Protein AF-A0A2D2AYD6-F1 (afdb_monomer_lite)

pLDDT: mean 89.66, std 9.61, range [45.56, 97.81]

Radius of gyration: 21.36 Å; chains: 1; bounding box: 47×28×62 Å

Sequence (83 aa):
MADGSLTIPLDELTAEQLKAAAEAAGETPEAYVRRAVARSLEEDWAEDLRRAAEYERTGESLSVDEAFDLLRTRIAERRAQRG

Organism: NCBI:txid69666

Secondary structure (DSSP, 8-state):
-----------HHHHHHHHHHHHHTTS-HHHHHHHHHHHHHH--THHHHHHHHHHHHH-----HHHHHHHHHHHHHHHHHTT-

Structure (mmCIF, N/CA/C/O backbone):
data_AF-A0A2D2AYD6-F1
#
_entry.id   AF-A0A2D2AYD6-F1
#
loop_
_atom_site.group_PDB
_atom_site.id
_atom_site.type_symbol
_atom_site.label_atom_id
_atom_site.label_alt_id
_atom_site.label_comp_id
_atom_site.label_asym_id
_atom_site.label_entity_id
_atom_site.label_seq_id
_atom_site.pdbx_PDB_ins_code
_atom_site.Cartn_x
_atom_site.Cartn_y
_atom_site.Cartn_z
_atom_site.occupancy
_atom_site.B_iso_or_equiv
_atom_site.auth_seq_id
_atom_site.auth_comp_id
_atom_site.auth_asym_id
_atom_site.auth_atom_id
_atom_site.pdbx_PDB_model_num
ATOM 1 N N . MET A 1 1 ? -29.269 -14.284 8.485 1.00 45.56 1 MET A N 1
ATOM 2 C CA . MET A 1 1 ? -28.520 -13.496 7.487 1.00 45.56 1 MET A CA 1
ATOM 3 C C . MET A 1 1 ? -27.500 -12.715 8.291 1.00 45.56 1 MET A C 1
ATOM 5 O O . MET A 1 1 ? -27.937 -11.947 9.136 1.00 45.56 1 MET A O 1
ATOM 9 N N . ALA A 1 2 ? -26.205 -13.020 8.182 1.00 52.28 2 ALA A N 1
ATOM 10 C CA . ALA A 1 2 ? -25.196 -12.247 8.904 1.00 52.28 2 ALA A CA 1
ATOM 11 C C . ALA A 1 2 ? -25.211 -10.815 8.354 1.00 52.28 2 ALA A C 1
ATOM 13 O O . ALA A 1 2 ? -25.278 -10.627 7.142 1.00 52.28 2 ALA A O 1
ATOM 14 N N . ASP A 1 3 ? -25.188 -9.830 9.236 1.00 66.81 3 ASP A N 1
ATOM 15 C CA . ASP A 1 3 ? -25.225 -8.392 8.939 1.00 66.81 3 ASP A CA 1
ATOM 16 C C . ASP A 1 3 ? -23.937 -7.860 8.279 1.00 66.81 3 ASP A C 1
ATOM 18 O O . ASP A 1 3 ? -23.779 -6.656 8.102 1.00 66.81 3 ASP A O 1
ATOM 22 N N . GLY A 1 4 ? -23.025 -8.753 7.876 1.00 73.38 4 GLY A N 1
ATOM 23 C CA . GLY A 1 4 ? -21.794 -8.413 7.165 1.00 73.38 4 GLY A CA 1
ATOM 24 C C . GLY A 1 4 ? -20.763 -7.681 8.024 1.00 73.38 4 GLY A C 1
ATOM 25 O O . GLY A 1 4 ? -19.801 -7.145 7.478 1.00 73.38 4 GLY A O 1
ATOM 26 N N . SER A 1 5 ? -20.946 -7.638 9.346 1.00 80.38 5 SER A N 1
ATOM 27 C CA . SER A 1 5 ? -20.002 -6.990 10.250 1.00 80.38 5 SER A CA 1
ATOM 28 C C . SER A 1 5 ? -18.757 -7.859 10.480 1.00 80.38 5 SER A C 1
ATOM 30 O O . SER A 1 5 ? -18.845 -9.064 10.718 1.00 80.38 5 SER A O 1
ATOM 32 N N . LEU A 1 6 ? -17.576 -7.241 10.389 1.00 83.38 6 LEU A N 1
ATOM 33 C CA . LEU A 1 6 ? -16.288 -7.859 10.704 1.00 83.38 6 LEU A CA 1
ATOM 34 C C . LEU A 1 6 ? -15.585 -7.005 11.757 1.00 83.38 6 LEU A C 1
ATOM 36 O O . LEU A 1 6 ? -15.356 -5.815 11.549 1.00 83.38 6 LEU A O 1
ATOM 40 N N . THR A 1 7 ? -15.226 -7.614 12.883 1.00 89.88 7 THR A N 1
ATOM 41 C CA . THR A 1 7 ? -14.415 -6.970 13.921 1.00 89.88 7 THR A CA 1
ATOM 42 C C . THR A 1 7 ? -13.000 -7.517 13.854 1.00 89.88 7 THR A C 1
ATOM 44 O O . THR A 1 7 ? -12.798 -8.724 13.974 1.00 89.88 7 THR A O 1
ATOM 47 N N . ILE A 1 8 ? -12.023 -6.628 13.678 1.00 86.44 8 ILE A N 1
ATOM 48 C CA . ILE A 1 8 ? -10.605 -6.982 13.639 1.00 86.44 8 ILE A CA 1
ATOM 49 C C . ILE A 1 8 ? -9.925 -6.321 14.841 1.00 86.44 8 ILE A C 1
ATOM 51 O O . ILE A 1 8 ? -9.919 -5.090 14.919 1.00 86.44 8 ILE A O 1
ATOM 55 N N . PRO A 1 9 ? -9.378 -7.096 15.792 1.00 92.44 9 PRO A N 1
ATOM 56 C CA . PRO A 1 9 ? -8.554 -6.528 16.844 1.00 92.44 9 PRO A CA 1
ATOM 57 C C . PRO A 1 9 ? -7.231 -6.049 16.240 1.00 92.44 9 PRO A C 1
ATOM 59 O O . PRO A 1 9 ? -6.561 -6.794 15.527 1.00 92.44 9 PRO A O 1
ATOM 62 N N . LEU A 1 10 ? -6.863 -4.807 16.539 1.00 93.44 10 LEU A N 1
ATOM 63 C CA . LEU A 1 10 ? -5.574 -4.223 16.183 1.00 93.44 10 LEU A CA 1
ATOM 64 C C . LEU A 1 10 ? -4.774 -4.002 17.462 1.00 93.44 10 LEU A C 1
ATOM 66 O O . LEU A 1 10 ? -5.348 -3.689 18.508 1.00 93.44 10 LEU A O 1
ATOM 70 N N . ASP A 1 11 ? -3.456 -4.152 17.381 1.00 97.06 11 ASP A N 1
ATOM 71 C CA . ASP A 1 11 ? -2.583 -3.635 18.426 1.00 97.06 11 ASP A CA 1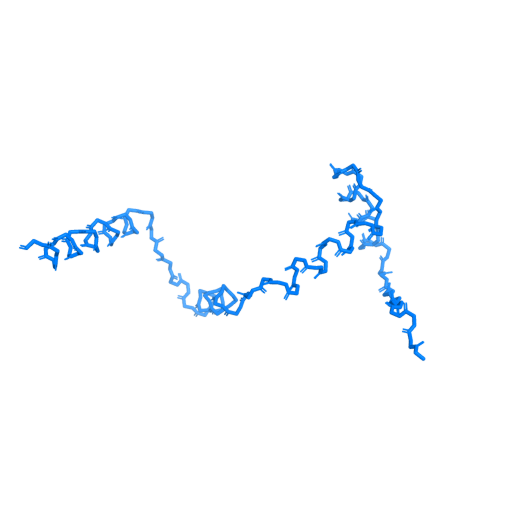
ATOM 72 C C . ASP A 1 11 ? -2.610 -2.097 18.436 1.00 97.06 11 ASP A C 1
ATOM 74 O O . ASP A 1 11 ? -3.046 -1.445 17.482 1.00 97.06 11 ASP A O 1
ATOM 78 N N . GLU A 1 12 ? -2.155 -1.517 19.544 1.00 96.31 12 GLU A N 1
ATOM 79 C CA . GLU A 1 12 ? -2.224 -0.075 19.781 1.00 96.31 12 GLU A CA 1
ATOM 80 C C . GLU A 1 12 ? -1.471 0.730 18.715 1.00 96.31 12 GLU A C 1
ATOM 82 O O . GLU A 1 12 ? -1.992 1.728 18.217 1.00 96.31 12 GLU A O 1
ATOM 87 N N . LEU A 1 13 ? -0.288 0.266 18.299 1.00 96.75 13 LEU A N 1
ATOM 88 C CA . LEU A 1 13 ? 0.515 0.961 17.297 1.00 96.75 13 LEU A CA 1
ATOM 89 C C . LEU A 1 13 ? -0.194 0.970 15.940 1.00 96.75 13 LEU A C 1
ATOM 91 O O . LEU A 1 13 ? -0.317 2.025 15.315 1.00 96.75 13 LEU A O 1
ATOM 95 N N . THR A 1 14 ? -0.694 -0.185 15.502 1.00 94.94 14 THR A N 1
ATOM 96 C CA . THR A 1 14 ? -1.431 -0.307 14.238 1.00 94.94 14 THR A CA 1
ATOM 97 C C . THR A 1 14 ? -2.716 0.525 14.253 1.00 94.94 14 THR A C 1
ATOM 99 O O . THR A 1 14 ? -3.051 1.167 13.255 1.00 94.94 14 THR A O 1
ATOM 102 N N . ALA A 1 15 ? -3.426 0.574 15.384 1.00 95.81 15 ALA A N 1
ATOM 103 C CA . ALA A 1 15 ? -4.629 1.392 15.526 1.00 95.81 15 ALA A CA 1
ATOM 104 C C . ALA A 1 15 ? -4.331 2.897 15.403 1.00 95.81 15 ALA A C 1
ATOM 106 O O . ALA A 1 15 ? -5.079 3.615 14.737 1.00 95.81 15 ALA A O 1
ATOM 107 N N . GLU A 1 16 ? -3.239 3.379 15.999 1.00 97.12 16 GLU A N 1
ATOM 108 C CA . GLU A 1 16 ? -2.823 4.782 15.883 1.00 97.12 16 GLU A CA 1
ATOM 109 C C . GLU A 1 16 ? -2.359 5.132 14.465 1.00 97.12 16 GLU A C 1
ATOM 111 O O . GLU A 1 16 ? -2.766 6.157 13.914 1.00 97.12 16 GLU A O 1
ATOM 116 N N . GLN A 1 17 ? -1.589 4.251 13.821 1.00 96.81 17 GLN A N 1
ATOM 117 C CA . GLN A 1 17 ? -1.187 4.431 12.422 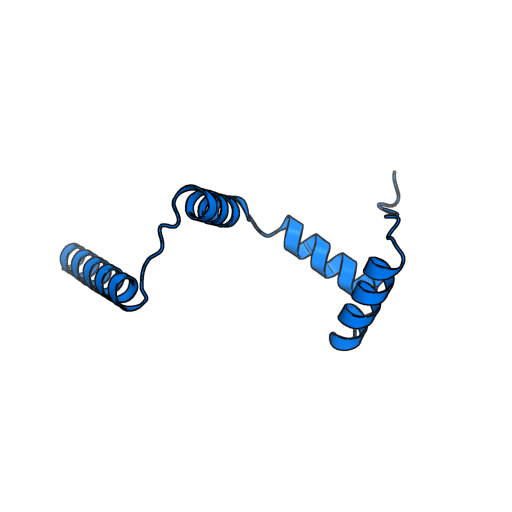1.00 96.81 17 GLN A CA 1
ATOM 118 C C . GLN A 1 17 ? -2.395 4.498 11.483 1.00 96.81 17 GLN A C 1
ATOM 120 O O . GLN A 1 17 ? -2.441 5.351 10.595 1.00 96.81 17 GLN A O 1
ATOM 125 N N . LEU A 1 18 ? -3.399 3.644 11.704 1.00 96.06 18 LEU A N 1
ATOM 126 C CA . LEU A 1 18 ? -4.634 3.657 10.929 1.00 96.06 18 LEU A CA 1
ATOM 127 C C . LEU A 1 18 ? -5.387 4.983 11.083 1.00 96.06 18 LEU A C 1
ATOM 129 O O . LEU A 1 18 ? -5.833 5.554 10.087 1.00 96.06 18 LEU A O 1
ATOM 133 N N . LYS A 1 19 ? -5.529 5.482 12.317 1.00 96.56 19 LYS A N 1
ATOM 134 C CA . LYS A 1 19 ? -6.194 6.768 12.578 1.00 96.56 19 LYS A CA 1
ATOM 135 C C . LYS A 1 19 ? -5.469 7.915 11.884 1.00 96.56 19 LYS A C 1
ATOM 137 O O . LYS A 1 19 ? -6.120 8.699 11.201 1.00 96.56 19 LYS A O 1
ATOM 142 N N . ALA A 1 20 ? -4.143 7.971 12.002 1.00 97.69 20 ALA A N 1
ATOM 143 C CA . ALA A 1 20 ? -3.332 9.000 11.358 1.00 97.69 20 ALA A CA 1
ATOM 144 C C . ALA A 1 20 ? -3.456 8.956 9.825 1.00 97.69 20 ALA A C 1
ATOM 146 O O . ALA A 1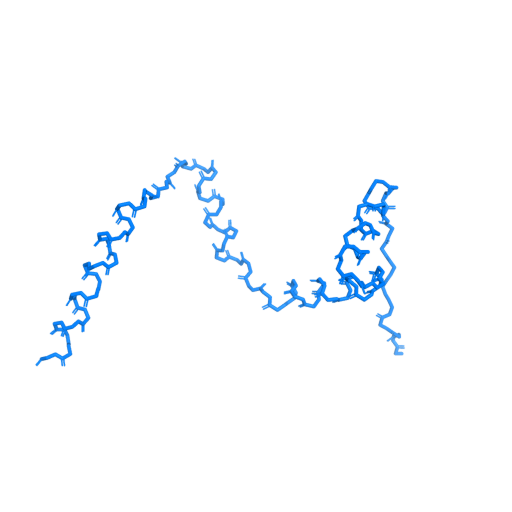 20 ? -3.578 9.995 9.178 1.00 97.69 20 ALA A O 1
ATOM 147 N N . ALA A 1 21 ? -3.474 7.758 9.233 1.00 96.94 21 ALA A N 1
ATOM 148 C CA . ALA A 1 21 ? -3.652 7.590 7.793 1.00 96.94 21 ALA A CA 1
ATOM 149 C C . ALA A 1 21 ? -5.051 8.021 7.318 1.00 96.94 21 ALA A C 1
ATOM 151 O O . ALA A 1 21 ? -5.174 8.657 6.270 1.00 96.94 21 ALA A O 1
ATOM 152 N N . ALA A 1 22 ? -6.093 7.710 8.094 1.00 97.25 22 ALA A N 1
ATOM 153 C CA . ALA A 1 22 ? -7.456 8.148 7.811 1.00 97.25 22 ALA A CA 1
ATOM 154 C C . ALA A 1 22 ? -7.592 9.676 7.914 1.00 97.25 22 ALA A C 1
ATOM 156 O O . ALA A 1 22 ? -8.139 10.304 7.009 1.00 97.25 22 ALA A O 1
ATOM 157 N N . GLU A 1 23 ? -7.017 10.282 8.956 1.00 97.81 23 GLU A N 1
ATOM 158 C CA . GLU A 1 23 ? -6.997 11.737 9.139 1.00 97.81 23 GLU A CA 1
ATOM 159 C C . GLU A 1 23 ? -6.265 12.442 7.991 1.00 97.81 23 GLU A C 1
ATOM 161 O O . GLU A 1 23 ? -6.796 13.391 7.414 1.00 97.81 23 GLU A O 1
ATOM 166 N N . ALA A 1 24 ? -5.095 11.938 7.588 1.00 97.69 24 ALA A N 1
ATOM 167 C CA . ALA A 1 24 ? -4.346 12.468 6.448 1.00 97.69 24 ALA A CA 1
ATOM 168 C C . ALA A 1 24 ? -5.128 12.375 5.124 1.00 97.69 24 ALA A C 1
ATOM 170 O O . ALA A 1 24 ? -4.934 13.199 4.230 1.00 97.69 24 ALA A O 1
ATOM 171 N N . ALA A 1 25 ? -6.023 11.390 5.000 1.00 95.88 25 ALA A N 1
ATOM 172 C CA . ALA A 1 25 ? -6.927 11.238 3.865 1.00 95.88 25 ALA A CA 1
ATOM 173 C C . ALA A 1 25 ? -8.224 12.067 3.990 1.00 95.88 25 ALA A C 1
ATOM 175 O O . ALA A 1 25 ? -9.003 12.109 3.039 1.00 95.88 25 ALA A O 1
ATOM 176 N N . GLY A 1 26 ? -8.470 12.726 5.129 1.00 97.75 26 GLY A N 1
ATOM 177 C CA . GLY A 1 26 ? -9.722 13.437 5.408 1.00 97.75 26 GLY A CA 1
ATOM 178 C C . GLY A 1 26 ? -10.928 12.507 5.595 1.00 97.75 26 GLY A C 1
ATOM 179 O O . GLY A 1 26 ? -12.067 12.917 5.369 1.00 97.75 26 GLY A O 1
ATOM 180 N N . GLU A 1 27 ? -10.691 11.253 5.978 1.00 97.19 27 GLU A N 1
ATOM 181 C CA . GLU A 1 27 ? -11.696 10.197 6.110 1.00 97.19 27 GLU A CA 1
ATOM 182 C C . GLU A 1 27 ? -11.850 9.751 7.573 1.00 97.19 27 GLU A C 1
ATOM 184 O O . GLU A 1 27 ? -10.966 9.934 8.410 1.00 97.19 27 GLU A O 1
ATOM 189 N N . THR A 1 28 ? -12.976 9.108 7.900 1.00 96.94 28 THR A N 1
ATOM 190 C CA . THR A 1 28 ? -13.079 8.367 9.165 1.00 96.94 28 THR A CA 1
ATOM 191 C C . THR A 1 28 ? -12.278 7.062 9.072 1.00 96.94 28 THR A C 1
ATOM 193 O O . THR A 1 28 ? -12.175 6.493 7.980 1.00 96.94 28 THR A O 1
ATOM 196 N N . PRO A 1 29 ? -11.767 6.515 10.193 1.00 95.19 29 PRO A N 1
ATOM 197 C CA . PRO A 1 29 ? -11.051 5.237 10.178 1.00 95.19 29 PRO A CA 1
ATOM 198 C C . PRO A 1 29 ? -11.848 4.101 9.525 1.00 95.19 29 PRO A C 1
ATOM 200 O O . PRO A 1 29 ? -11.297 3.315 8.763 1.00 95.19 29 PRO A O 1
ATOM 203 N N . GLU A 1 30 ? -13.162 4.041 9.757 1.00 93.25 30 GLU A N 1
ATOM 204 C CA . GLU A 1 30 ? -14.022 3.022 9.150 1.00 93.25 30 GLU A CA 1
ATOM 205 C C . GLU A 1 30 ? -14.107 3.159 7.621 1.00 93.25 30 GLU A C 1
ATOM 207 O O . GLU A 1 30 ? -13.988 2.165 6.903 1.00 93.25 30 GLU A O 1
ATOM 212 N N . ALA A 1 31 ? -14.290 4.382 7.111 1.00 95.44 31 ALA A N 1
ATOM 213 C CA . ALA A 1 31 ? -14.356 4.633 5.673 1.00 95.44 31 ALA A CA 1
ATOM 214 C C . ALA A 1 31 ? -13.023 4.302 4.989 1.00 95.44 31 ALA A C 1
ATOM 216 O O . ALA A 1 31 ? -13.013 3.645 3.944 1.00 95.44 31 ALA A O 1
ATOM 217 N N . TYR A 1 32 ? -11.914 4.676 5.631 1.00 95.50 32 TYR A N 1
ATOM 218 C CA . TYR A 1 32 ? -10.568 4.374 5.163 1.00 95.50 32 TYR A CA 1
ATOM 219 C C . TYR A 1 32 ? -10.326 2.863 5.067 1.00 95.50 32 TYR A C 1
ATOM 221 O O . TYR A 1 32 ? -9.922 2.367 4.013 1.00 95.50 32 TYR A O 1
ATOM 229 N N . VAL A 1 33 ? -10.641 2.105 6.128 1.00 94.50 33 VAL A N 1
ATOM 230 C CA . VAL A 1 33 ? -10.506 0.636 6.132 1.00 94.50 33 VAL A CA 1
ATOM 231 C C . VAL A 1 33 ? -11.387 0.007 5.064 1.00 94.50 33 VAL A C 1
ATOM 233 O O . VAL A 1 33 ? -10.920 -0.850 4.319 1.00 94.50 33 VAL A O 1
ATOM 236 N N . ARG A 1 34 ? -12.647 0.434 4.941 1.00 92.75 34 ARG A N 1
ATOM 237 C CA . ARG A 1 34 ? -13.566 -0.128 3.943 1.00 92.75 34 ARG A CA 1
ATOM 238 C C . ARG A 1 34 ? -13.041 0.073 2.523 1.00 92.75 34 ARG A C 1
ATOM 240 O O . ARG A 1 34 ? -13.079 -0.861 1.726 1.00 92.75 34 ARG A O 1
ATOM 247 N N . ARG A 1 35 ? -12.522 1.266 2.219 1.00 93.50 35 ARG A N 1
ATOM 248 C CA . ARG A 1 35 ? -11.908 1.577 0.922 1.00 93.50 35 ARG A CA 1
ATOM 249 C C . ARG A 1 35 ? -10.645 0.750 0.682 1.00 93.50 35 ARG A C 1
ATOM 251 O O . ARG A 1 35 ? -10.472 0.232 -0.416 1.00 93.50 35 ARG A O 1
ATOM 258 N N . ALA A 1 36 ? -9.791 0.604 1.694 1.00 90.94 36 ALA A N 1
ATOM 259 C CA . ALA A 1 36 ? -8.582 -0.209 1.602 1.00 90.94 36 ALA A CA 1
ATOM 260 C C . ALA A 1 36 ? -8.909 -1.688 1.341 1.00 90.94 36 ALA A C 1
ATOM 262 O O . ALA A 1 36 ? -8.360 -2.277 0.417 1.00 90.94 36 ALA A O 1
ATOM 263 N N . VAL A 1 37 ? -9.860 -2.262 2.085 1.00 90.62 37 VAL A N 1
ATOM 264 C CA . VAL A 1 37 ? -10.305 -3.652 1.901 1.00 90.62 37 VAL A CA 1
ATOM 265 C C . VAL A 1 37 ? -10.926 -3.853 0.521 1.00 90.62 37 VAL A C 1
ATOM 267 O O . VAL A 1 37 ? -10.576 -4.814 -0.154 1.00 90.62 37 VAL A O 1
ATOM 270 N N . ALA A 1 38 ? -11.805 -2.950 0.071 1.00 89.38 38 ALA A N 1
ATOM 271 C CA . AL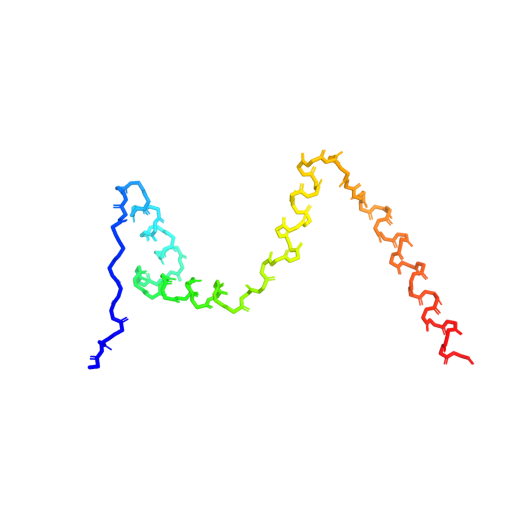A A 1 38 ? -12.400 -3.036 -1.264 1.00 89.38 38 ALA A CA 1
ATOM 272 C C . ALA A 1 38 ? -11.323 -3.048 -2.359 1.00 89.38 38 ALA A C 1
ATOM 274 O O . ALA A 1 38 ? -11.324 -3.924 -3.218 1.00 89.38 38 ALA A O 1
ATOM 275 N N . ARG A 1 39 ? -10.343 -2.145 -2.258 1.00 86.69 39 ARG A N 1
ATOM 276 C CA . ARG A 1 39 ? -9.204 -2.089 -3.175 1.00 86.69 39 ARG A CA 1
ATOM 277 C C . ARG A 1 39 ? -8.388 -3.386 -3.160 1.00 86.69 39 ARG A C 1
ATOM 279 O O . ARG A 1 39 ? -8.098 -3.925 -4.220 1.00 86.69 39 ARG A O 1
ATOM 286 N N . SER A 1 40 ? -8.069 -3.919 -1.982 1.00 84.38 40 SER A N 1
ATOM 287 C CA . SER A 1 40 ? -7.326 -5.181 -1.866 1.00 84.38 40 SER A CA 1
ATOM 288 C C . SER A 1 40 ? -8.083 -6.394 -2.410 1.00 84.38 40 SER A C 1
ATOM 290 O O . SER A 1 40 ? -7.447 -7.366 -2.798 1.00 84.38 40 SER A O 1
ATOM 292 N N . LEU A 1 41 ? -9.419 -6.363 -2.428 1.00 85.06 41 LEU A N 1
ATOM 293 C CA . LEU A 1 41 ? -10.236 -7.422 -3.028 1.00 85.06 41 LEU A CA 1
ATOM 294 C C . LEU A 1 41 ? -10.320 -7.312 -4.558 1.00 85.06 41 LEU A C 1
ATOM 296 O O . LEU A 1 41 ? -10.534 -8.323 -5.222 1.00 85.06 41 LEU A O 1
ATOM 300 N N . GLU A 1 42 ? -10.185 -6.104 -5.107 1.00 82.94 42 GLU A N 1
ATOM 301 C CA . GLU A 1 42 ? -10.228 -5.842 -6.551 1.00 82.94 42 GLU A CA 1
ATOM 302 C C . GLU A 1 42 ? -8.863 -6.013 -7.234 1.00 82.94 42 GLU A C 1
ATOM 304 O O . GLU A 1 42 ? -8.800 -6.366 -8.412 1.00 82.94 42 GLU A O 1
ATOM 309 N N . GLU A 1 43 ? -7.767 -5.760 -6.519 1.00 78.62 43 GLU A N 1
ATOM 310 C CA . GLU A 1 43 ? -6.413 -5.843 -7.064 1.00 78.62 43 GLU A CA 1
ATOM 311 C C . GLU A 1 43 ? -5.884 -7.289 -7.094 1.00 78.62 43 GLU A C 1
ATOM 313 O O . GLU A 1 43 ? -5.710 -7.934 -6.059 1.00 78.62 43 GLU A O 1
ATOM 318 N N . ASP A 1 44 ? -5.554 -7.785 -8.293 1.00 79.12 44 ASP A N 1
ATOM 319 C CA . ASP A 1 44 ? -4.817 -9.042 -8.468 1.00 79.12 44 ASP A CA 1
ATOM 320 C C . ASP A 1 44 ? -3.313 -8.812 -8.266 1.00 79.12 44 ASP A C 1
ATOM 322 O O . ASP A 1 44 ? -2.549 -8.573 -9.202 1.00 79.12 44 ASP A O 1
ATOM 326 N N . TRP A 1 45 ? -2.884 -8.902 -7.010 1.00 81.56 45 TRP A N 1
ATOM 327 C CA . TRP A 1 45 ? -1.482 -8.771 -6.617 1.00 81.56 45 TRP A CA 1
ATOM 328 C C . TRP A 1 45 ? -0.619 -9.996 -6.972 1.00 81.56 45 TRP A C 1
ATOM 330 O O . TRP A 1 45 ? 0.573 -10.014 -6.659 1.00 81.56 45 TRP A O 1
ATOM 340 N N . ALA A 1 46 ? -1.162 -11.046 -7.599 1.00 84.31 46 ALA A N 1
ATOM 341 C CA . ALA A 1 46 ? -0.427 -12.297 -7.784 1.00 84.31 46 ALA A CA 1
ATOM 342 C C . ALA A 1 46 ? 0.796 -12.157 -8.706 1.00 84.31 46 ALA A C 1
ATOM 344 O O . ALA A 1 46 ? 1.811 -12.823 -8.482 1.00 84.31 46 ALA A O 1
ATOM 345 N N . GLU A 1 47 ? 0.727 -11.320 -9.746 1.00 80.94 47 GLU A N 1
ATOM 346 C CA . GLU A 1 47 ? 1.878 -11.067 -10.626 1.00 80.94 47 GLU A CA 1
ATOM 347 C C . GLU A 1 47 ? 2.953 -10.232 -9.921 1.00 80.94 47 GLU A C 1
ATOM 349 O O . GLU A 1 47 ? 4.136 -10.577 -9.987 1.00 80.94 47 GLU A O 1
ATOM 354 N N . ASP A 1 48 ? 2.549 -9.185 -9.205 1.00 85.19 48 ASP A N 1
ATOM 355 C CA . ASP A 1 48 ? 3.468 -8.287 -8.505 1.00 85.19 48 ASP A CA 1
ATOM 356 C C . ASP A 1 48 ? 4.180 -8.995 -7.349 1.00 85.19 48 ASP A C 1
ATOM 358 O O . ASP A 1 48 ? 5.402 -8.900 -7.221 1.00 85.19 48 ASP A O 1
ATOM 362 N N . LEU A 1 49 ? 3.451 -9.798 -6.567 1.00 87.25 49 LEU A N 1
ATOM 363 C CA . LEU A 1 49 ? 4.033 -10.628 -5.510 1.00 87.25 49 LEU A CA 1
ATOM 364 C C . LEU A 1 49 ? 4.987 -11.684 -6.077 1.00 87.25 49 LEU A C 1
ATOM 366 O O . LEU A 1 49 ? 6.036 -11.942 -5.489 1.00 87.25 49 LEU A O 1
ATOM 370 N N . ARG A 1 50 ? 4.668 -12.272 -7.239 1.00 86.62 50 ARG A N 1
ATOM 371 C CA . ARG A 1 50 ? 5.573 -13.214 -7.915 1.00 86.62 50 ARG A CA 1
ATOM 372 C C . ARG A 1 50 ? 6.869 -12.528 -8.339 1.00 86.62 50 ARG A C 1
ATOM 374 O O . ARG A 1 50 ? 7.936 -13.091 -8.112 1.00 86.62 50 ARG A O 1
ATOM 381 N N . ARG A 1 51 ? 6.785 -11.327 -8.923 1.00 85.50 51 ARG A N 1
ATOM 382 C CA . ARG A 1 51 ? 7.964 -10.533 -9.304 1.00 85.50 51 ARG A CA 1
ATOM 383 C C . ARG A 1 51 ? 8.809 -10.146 -8.094 1.00 85.50 51 ARG A C 1
ATOM 385 O O . ARG A 1 51 ? 10.028 -10.271 -8.155 1.00 85.50 51 ARG A O 1
ATOM 392 N N . ALA A 1 52 ? 8.178 -9.717 -7.002 1.00 88.94 52 ALA A N 1
ATOM 393 C CA . ALA A 1 52 ? 8.881 -9.384 -5.767 1.00 88.94 52 ALA A CA 1
ATOM 394 C C . ALA A 1 52 ? 9.631 -10.601 -5.202 1.00 88.94 52 ALA A C 1
ATOM 396 O O . ALA A 1 52 ? 10.824 -10.509 -4.929 1.00 88.94 52 ALA A O 1
ATOM 397 N N . ALA A 1 53 ? 8.972 -11.762 -5.125 1.00 89.38 53 ALA A N 1
ATOM 398 C CA . ALA A 1 53 ? 9.596 -13.001 -4.661 1.00 89.38 53 ALA A CA 1
ATOM 399 C C . ALA A 1 53 ? 10.730 -13.486 -5.585 1.00 89.38 53 ALA A C 1
ATOM 401 O O . ALA A 1 53 ? 11.727 -14.043 -5.124 1.00 89.38 53 ALA A O 1
ATOM 402 N N . GLU A 1 54 ? 10.598 -13.289 -6.900 1.00 88.81 54 GLU A N 1
ATOM 403 C CA . GLU A 1 54 ? 11.669 -13.581 -7.852 1.00 88.81 54 GLU A CA 1
ATOM 404 C C . GLU A 1 54 ? 12.887 -12.688 -7.605 1.00 88.81 54 GLU A C 1
ATOM 406 O O . GLU A 1 54 ? 13.987 -13.218 -7.461 1.00 88.81 54 GLU A O 1
ATOM 411 N N . TYR A 1 55 ? 12.680 -11.379 -7.448 1.00 89.88 55 TYR A N 1
ATOM 412 C CA . TYR A 1 55 ? 13.741 -10.433 -7.106 1.00 89.88 55 TYR A CA 1
ATOM 413 C C . TYR A 1 55 ? 14.392 -10.743 -5.753 1.00 89.88 55 TYR A C 1
ATOM 415 O O . TYR A 1 55 ? 15.613 -10.739 -5.653 1.00 89.88 55 TYR A O 1
ATOM 423 N N . GLU A 1 56 ? 13.621 -11.069 -4.715 1.00 92.75 56 GLU A N 1
ATOM 424 C CA . GLU A 1 56 ? 14.17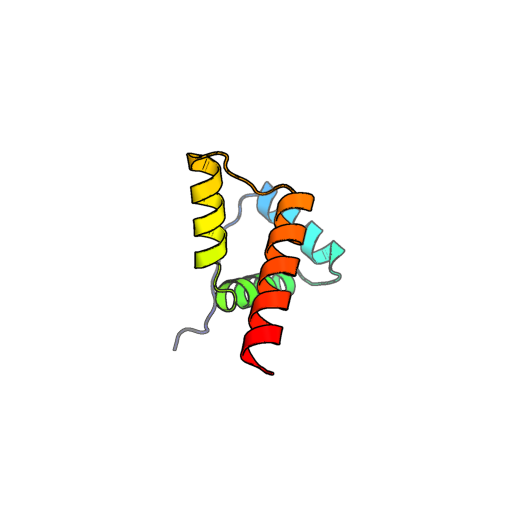9 -11.471 -3.414 1.00 92.75 56 GLU A CA 1
ATOM 425 C C . GLU A 1 56 ? 15.085 -12.705 -3.530 1.00 92.75 56 GLU A C 1
ATOM 427 O O . GLU A 1 56 ? 16.086 -12.818 -2.822 1.00 92.75 56 GLU A O 1
ATOM 432 N N . ARG A 1 57 ? 14.757 -13.625 -4.445 1.00 92.62 57 ARG A N 1
ATOM 433 C CA . ARG A 1 57 ? 15.524 -14.852 -4.677 1.00 92.62 57 ARG A CA 1
ATOM 434 C C . ARG A 1 57 ? 16.762 -14.635 -5.547 1.00 92.62 57 ARG A C 1
ATOM 436 O O . ARG A 1 57 ? 17.774 -15.290 -5.305 1.00 92.62 57 ARG A O 1
ATOM 443 N N . THR A 1 58 ? 16.677 -13.810 -6.589 1.00 94.50 58 THR A N 1
ATOM 444 C CA . THR A 1 58 ? 17.729 -13.700 -7.619 1.00 94.50 58 THR A CA 1
ATOM 445 C C . THR A 1 58 ? 18.504 -12.386 -7.564 1.00 94.50 58 THR A C 1
ATOM 447 O O . THR A 1 58 ? 19.630 -12.324 -8.049 1.00 94.50 58 THR A O 1
ATOM 450 N N . GLY A 1 59 ? 17.924 -11.336 -6.982 1.00 91.88 59 GLY A N 1
ATOM 451 C CA . GLY A 1 59 ? 18.418 -9.959 -7.048 1.00 91.88 59 GLY A CA 1
ATOM 452 C C . GLY A 1 59 ? 18.349 -9.351 -8.453 1.00 91.88 59 GLY A C 1
ATOM 453 O O . GLY A 1 59 ? 18.846 -8.245 -8.669 1.00 91.88 59 GLY A O 1
ATOM 454 N N . GLU A 1 60 ? 17.766 -10.060 -9.421 1.00 90.38 60 GLU A N 1
ATOM 455 C CA . GLU A 1 60 ? 17.734 -9.630 -10.814 1.00 90.38 60 GLU A CA 1
ATOM 456 C C . GLU A 1 60 ? 16.713 -8.513 -10.999 1.00 90.38 60 GLU A C 1
ATOM 458 O O . GLU A 1 60 ? 15.514 -8.677 -10.778 1.00 90.38 60 GLU A O 1
ATOM 463 N N . SER A 1 61 ? 17.199 -7.363 -11.445 1.00 87.31 61 SER A N 1
ATOM 464 C CA . SER A 1 61 ? 16.377 -6.225 -11.833 1.00 87.31 61 SER A CA 1
ATOM 465 C C . SER A 1 61 ? 16.833 -5.710 -13.189 1.00 87.31 61 SER A C 1
ATOM 467 O O . SER A 1 61 ? 17.939 -6.004 -13.641 1.00 87.31 61 SER A O 1
ATOM 469 N N . LEU A 1 62 ? 15.964 -4.947 -13.842 1.00 89.06 62 LEU A N 1
ATOM 470 C CA . LEU A 1 62 ? 16.323 -4.210 -15.041 1.00 89.06 62 LEU A CA 1
ATOM 471 C C . LEU A 1 62 ? 16.708 -2.785 -14.668 1.00 89.06 62 LEU A C 1
ATOM 473 O O . LEU A 1 62 ? 15.972 -2.110 -13.941 1.00 89.06 62 LEU A O 1
ATOM 477 N N . SER A 1 63 ? 17.812 -2.300 -15.229 1.00 93.44 63 SER A N 1
ATOM 478 C CA . SER A 1 63 ? 18.073 -0.868 -15.224 1.00 93.44 63 SER A CA 1
ATOM 479 C C . SER A 1 63 ? 17.042 -0.131 -16.085 1.00 93.44 63 SER A C 1
ATOM 481 O O . SER A 1 63 ? 16.380 -0.695 -16.963 1.00 93.44 63 SER A O 1
ATOM 483 N N . VAL A 1 64 ? 16.913 1.171 -15.836 1.00 91.88 64 VAL A N 1
ATOM 484 C CA . VAL A 1 64 ? 15.999 2.033 -16.592 1.00 91.88 64 VAL A CA 1
ATOM 485 C C . VAL A 1 64 ? 16.355 2.033 -18.082 1.00 91.88 64 VAL A C 1
ATOM 487 O O . VAL A 1 64 ? 15.461 1.915 -18.920 1.00 91.88 64 VAL A O 1
ATOM 490 N N . ASP A 1 65 ? 17.643 2.110 -18.418 1.00 96.12 65 ASP A N 1
ATOM 491 C CA . ASP A 1 65 ? 18.103 2.144 -19.808 1.00 96.12 65 ASP A CA 1
ATOM 492 C C . ASP A 1 65 ? 17.780 0.839 -20.548 1.00 96.12 65 ASP A C 1
ATOM 494 O O . ASP A 1 65 ? 17.188 0.873 -21.630 1.00 96.12 65 ASP A O 1
ATOM 498 N N . GLU A 1 66 ? 18.042 -0.313 -19.921 1.00 94.81 66 GLU A N 1
ATOM 499 C CA . GLU A 1 66 ? 17.681 -1.626 -20.473 1.00 94.81 66 GLU A CA 1
ATOM 500 C C . GLU A 1 66 ? 16.164 -1.752 -20.689 1.00 94.81 66 GLU A C 1
ATOM 502 O O . GLU A 1 66 ? 15.711 -2.295 -21.701 1.00 94.81 66 GLU A O 1
ATOM 507 N N . ALA A 1 67 ? 15.353 -1.207 -19.775 1.00 93.25 67 ALA A N 1
ATOM 508 C CA . ALA A 1 67 ? 13.900 -1.241 -19.902 1.00 93.25 67 ALA A CA 1
ATOM 509 C C . ALA A 1 67 ? 13.418 -0.410 -21.102 1.00 93.25 67 ALA A C 1
ATOM 511 O O . ALA A 1 67 ? 12.530 -0.843 -21.849 1.00 93.25 67 ALA A O 1
ATOM 512 N N . PHE A 1 68 ? 14.019 0.762 -21.328 1.00 96.44 68 PHE A N 1
ATOM 513 C CA . PHE A 1 68 ? 13.705 1.596 -22.487 1.00 96.44 68 PHE A CA 1
ATOM 514 C C . PHE A 1 68 ? 14.143 0.954 -23.804 1.00 96.44 68 PHE A C 1
ATOM 516 O O . PHE A 1 68 ? 13.404 1.039 -24.789 1.00 96.44 68 PHE A O 1
ATOM 523 N N . ASP A 1 69 ? 15.286 0.277 -23.834 1.00 96.69 69 ASP A N 1
ATOM 524 C CA . ASP A 1 69 ? 15.757 -0.416 -25.034 1.00 96.69 69 ASP A CA 1
ATOM 525 C C . ASP A 1 69 ? 14.870 -1.612 -25.398 1.00 96.69 69 ASP A C 1
ATOM 527 O O . ASP A 1 69 ? 14.481 -1.772 -26.565 1.00 96.69 69 ASP A O 1
ATOM 531 N N . LEU A 1 70 ? 14.426 -2.389 -24.4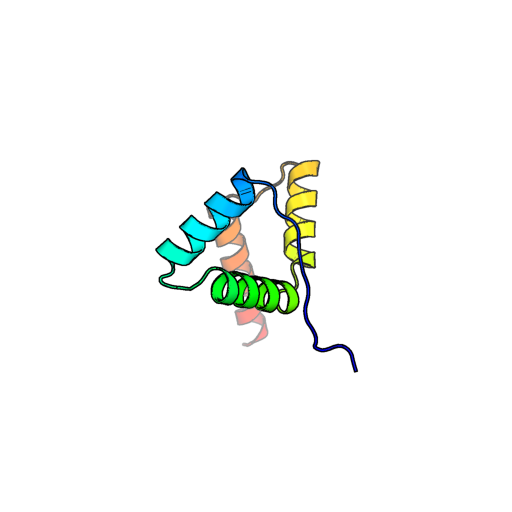04 1.00 93.19 70 LEU A N 1
ATOM 532 C CA . LEU A 1 70 ? 13.432 -3.447 -24.609 1.00 93.19 70 LEU A CA 1
ATOM 533 C C . LEU A 1 70 ? 12.102 -2.893 -25.131 1.00 93.19 70 LEU A C 1
ATOM 535 O O . LEU A 1 70 ? 11.501 -3.460 -26.049 1.00 93.19 70 LEU A O 1
ATOM 539 N N . LEU A 1 71 ? 11.632 -1.775 -24.573 1.00 95.44 71 LEU A N 1
ATOM 540 C CA . LEU A 1 71 ? 10.391 -1.144 -25.012 1.00 95.44 71 LEU A CA 1
ATOM 541 C C . LEU A 1 71 ? 10.488 -0.663 -26.465 1.00 95.44 71 LEU A C 1
ATOM 543 O O . LEU A 1 71 ? 9.585 -0.936 -27.262 1.00 95.44 71 LEU A O 1
ATOM 547 N N . ARG A 1 72 ? 11.582 0.020 -26.826 1.00 96.25 72 ARG A N 1
ATOM 548 C CA . ARG A 1 72 ? 11.838 0.482 -28.201 1.00 96.25 72 ARG A CA 1
ATOM 549 C C . ARG A 1 72 ? 11.832 -0.685 -29.185 1.00 96.25 72 ARG A C 1
ATOM 551 O O . ARG A 1 72 ? 11.164 -0.593 -30.216 1.00 96.25 72 ARG A O 1
ATOM 558 N N . THR A 1 73 ? 12.497 -1.784 -28.833 1.00 96.38 73 THR A N 1
ATOM 559 C CA . THR A 1 73 ? 12.550 -3.010 -29.646 1.00 96.38 73 THR A CA 1
ATOM 560 C C . THR A 1 73 ? 11.148 -3.566 -29.899 1.00 96.38 73 THR A C 1
ATOM 562 O O . THR A 1 73 ? 10.735 -3.709 -31.050 1.00 96.38 73 THR A O 1
ATOM 565 N N . ARG A 1 74 ? 10.345 -3.747 -28.842 1.00 94.50 74 ARG A N 1
ATOM 566 C CA . ARG A 1 74 ? 8.962 -4.247 -28.960 1.00 94.50 74 ARG A CA 1
ATOM 567 C C . ARG A 1 74 ? 8.057 -3.335 -29.792 1.00 94.50 74 ARG A C 1
ATOM 569 O O . ARG A 1 74 ? 7.161 -3.810 -30.493 1.00 94.50 74 ARG A O 1
ATOM 576 N N . ILE A 1 75 ? 8.251 -2.016 -29.712 1.00 95.44 75 ILE A N 1
ATOM 577 C CA . ILE A 1 75 ? 7.504 -1.053 -30.536 1.00 95.44 75 ILE A CA 1
ATOM 578 C C . ILE A 1 75 ? 7.875 -1.210 -32.014 1.00 95.44 75 ILE A C 1
ATOM 580 O O . ILE A 1 75 ? 6.978 -1.204 -32.862 1.00 95.44 75 ILE A O 1
ATOM 584 N N . ALA A 1 76 ? 9.164 -1.354 -32.331 1.00 95.31 76 ALA A N 1
ATOM 585 C CA . ALA A 1 76 ? 9.631 -1.549 -33.701 1.00 95.31 76 ALA A CA 1
ATOM 586 C C . ALA A 1 76 ? 9.076 -2.850 -34.308 1.00 95.31 76 ALA A C 1
ATOM 588 O O . ALA A 1 76 ? 8.511 -2.817 -35.401 1.00 95.31 76 ALA A O 1
ATOM 589 N N . GLU A 1 77 ? 9.128 -3.958 -33.564 1.00 94.69 77 GLU A N 1
ATOM 590 C CA . GLU A 1 77 ? 8.569 -5.255 -33.976 1.00 94.69 77 GLU A CA 1
ATOM 591 C C . GLU A 1 77 ? 7.067 -5.168 -34.279 1.00 94.69 77 GLU A C 1
ATOM 593 O O . GLU A 1 77 ? 6.609 -5.610 -35.333 1.00 94.69 77 GLU A O 1
ATOM 598 N N . ARG A 1 78 ? 6.285 -4.533 -33.394 1.00 92.88 78 ARG A N 1
ATOM 599 C CA . ARG A 1 78 ? 4.838 -4.352 -33.606 1.00 92.88 78 ARG A CA 1
ATOM 600 C C . ARG A 1 78 ? 4.508 -3.478 -34.810 1.00 92.88 78 ARG A C 1
ATOM 602 O O . ARG A 1 78 ? 3.465 -3.675 -35.429 1.00 92.88 78 ARG A O 1
ATOM 609 N N . ARG A 1 79 ? 5.349 -2.488 -35.122 1.00 91.94 79 ARG A N 1
ATOM 610 C CA . ARG A 1 79 ? 5.178 -1.652 -36.318 1.00 91.94 79 ARG A CA 1
ATOM 611 C C . ARG A 1 79 ? 5.465 -2.447 -37.587 1.00 91.94 79 ARG A C 1
ATOM 613 O O . ARG A 1 79 ? 4.687 -2.343 -38.526 1.00 91.94 79 ARG A O 1
ATOM 620 N N . ALA A 1 80 ? 6.510 -3.272 -37.584 1.00 90.62 80 ALA A N 1
ATOM 621 C CA . ALA A 1 80 ? 6.853 -4.136 -38.713 1.00 90.62 80 ALA A CA 1
ATOM 622 C C . ALA A 1 80 ? 5.784 -5.208 -38.999 1.00 90.62 80 ALA A C 1
ATOM 624 O O . ALA A 1 80 ? 5.584 -5.567 -40.146 1.00 90.62 80 ALA A O 1
ATOM 625 N N . GLN A 1 81 ? 5.064 -5.688 -37.979 1.00 87.56 81 GLN A N 1
ATOM 626 C CA . GLN A 1 81 ? 3.957 -6.648 -38.144 1.00 87.56 81 GLN A CA 1
ATOM 627 C C . GLN A 1 81 ? 2.647 -6.018 -38.655 1.00 87.56 81 GLN A C 1
ATOM 629 O O . GLN A 1 81 ? 1.696 -6.738 -38.952 1.00 87.56 81 GLN A O 1
ATOM 634 N N . ARG A 1 82 ? 2.556 -4.682 -38.693 1.00 76.50 82 ARG A N 1
ATOM 635 C CA . ARG A 1 82 ? 1.350 -3.928 -39.083 1.00 76.50 82 ARG A CA 1
ATOM 636 C C . ARG A 1 82 ? 1.455 -3.238 -40.448 1.00 76.50 82 ARG A C 1
ATOM 638 O O . ARG A 1 82 ? 0.456 -2.659 -40.872 1.00 76.50 82 ARG A O 1
ATOM 645 N N . GLY A 1 83 ? 2.628 -3.247 -41.078 1.00 57.50 83 GLY A N 1
ATOM 646 C CA . GLY A 1 83 ? 2.864 -2.744 -42.437 1.00 57.50 83 GLY A CA 1
ATOM 647 C C . GLY A 1 83 ? 3.039 -3.894 -43.411 1.00 57.50 83 GLY A C 1
ATOM 648 O O . GLY A 1 83 ? 2.642 -3.708 -44.579 1.00 57.50 83 GLY A O 1
#

Foldseek 3Di:
DPPPDDDDDDDPVVVVVLCVVQVVVVHHSVVSVVVVVVVVVPDPCVVVVVVVVVCVVPVDDDDPVRVVVVVVVVVVVVVVVVD